Protein AF-A0A4P5PB83-F1 (afdb_monomer_lite)

Radius of gyration: 16.14 Å; chains: 1; bounding box: 40×28×46 Å

Structure (mmCIF, N/CA/C/O backbone):
data_AF-A0A4P5PB83-F1
#
_entry.id   AF-A0A4P5PB83-F1
#
loop_
_atom_site.group_PDB
_atom_site.id
_atom_site.type_symbol
_atom_site.label_atom_id
_atom_site.label_alt_id
_atom_site.label_comp_id
_atom_site.label_asym_id
_atom_site.label_entity_id
_atom_site.label_seq_id
_atom_site.pdbx_PDB_ins_code
_atom_site.Cartn_x
_atom_site.Cartn_y
_atom_site.Cartn_z
_atom_site.occupancy
_atom_site.B_iso_or_equiv
_atom_site.auth_seq_id
_atom_site.auth_comp_id
_atom_site.auth_asym_id
_atom_site.auth_atom_id
_atom_site.pdbx_PDB_model_num
ATOM 1 N N . MET A 1 1 ? 21.964 9.317 -1.445 1.00 45.53 1 MET A N 1
ATOM 2 C CA . MET A 1 1 ? 21.135 8.321 -2.153 1.00 45.53 1 MET A CA 1
ATOM 3 C C . MET A 1 1 ? 20.253 7.683 -1.096 1.00 45.53 1 MET A C 1
ATOM 5 O O . MET A 1 1 ? 20.803 7.219 -0.107 1.00 45.53 1 MET A O 1
ATOM 9 N N . ILE A 1 2 ? 18.929 7.789 -1.212 1.00 60.41 2 ILE A N 1
ATOM 10 C CA . ILE A 1 2 ? 18.002 7.139 -0.274 1.00 60.41 2 ILE A CA 1
ATOM 11 C C . ILE A 1 2 ? 17.935 5.663 -0.670 1.00 60.41 2 ILE A C 1
ATOM 13 O O . ILE A 1 2 ? 17.742 5.367 -1.846 1.00 60.41 2 ILE A O 1
ATOM 17 N N . ASN A 1 3 ? 18.137 4.756 0.282 1.00 84.69 3 ASN A N 1
ATOM 18 C CA . ASN A 1 3 ? 17.987 3.326 0.050 1.00 84.69 3 ASN A CA 1
ATOM 19 C C . ASN A 1 3 ? 16.515 2.951 0.255 1.00 84.69 3 ASN A C 1
ATOM 21 O O . ASN A 1 3 ? 16.020 3.022 1.378 1.00 84.69 3 ASN A O 1
ATOM 25 N N . LEU A 1 4 ? 15.819 2.575 -0.822 1.00 86.81 4 LEU A N 1
ATOM 26 C CA . LEU A 1 4 ? 14.401 2.213 -0.766 1.00 86.81 4 LEU A CA 1
ATOM 27 C C . LEU A 1 4 ? 14.145 1.095 0.252 1.00 86.81 4 LEU A C 1
ATOM 29 O O . LEU A 1 4 ? 13.200 1.201 1.022 1.00 86.81 4 LEU A O 1
ATOM 33 N N . ALA A 1 5 ? 15.009 0.077 0.317 1.00 87.50 5 ALA A N 1
ATOM 34 C CA . ALA A 1 5 ? 14.859 -1.018 1.272 1.00 87.50 5 ALA A CA 1
ATOM 35 C C . ALA A 1 5 ? 14.848 -0.513 2.725 1.00 87.50 5 ALA A C 1
ATOM 37 O O . ALA A 1 5 ? 13.960 -0.876 3.493 1.00 87.50 5 ALA A O 1
ATOM 38 N N . ASP A 1 6 ? 15.771 0.383 3.083 1.00 89.38 6 ASP A N 1
ATOM 39 C CA . ASP A 1 6 ? 15.835 0.951 4.434 1.00 89.38 6 ASP A CA 1
ATOM 40 C C . ASP A 1 6 ? 14.588 1.785 4.756 1.00 89.38 6 ASP A C 1
ATOM 42 O O . ASP A 1 6 ? 14.088 1.746 5.880 1.00 89.38 6 ASP A O 1
ATOM 46 N N . GLU A 1 7 ? 14.055 2.525 3.780 1.00 90.81 7 GLU A N 1
ATOM 47 C CA . GLU A 1 7 ? 12.822 3.296 3.966 1.00 90.81 7 GLU A CA 1
ATOM 48 C C . GLU A 1 7 ? 11.589 2.403 4.121 1.00 90.81 7 GLU A C 1
ATOM 50 O O . GLU A 1 7 ? 10.745 2.694 4.966 1.00 90.81 7 GLU A O 1
ATOM 55 N N . LEU A 1 8 ? 11.494 1.311 3.355 1.00 90.94 8 LEU A N 1
ATOM 56 C CA . LEU A 1 8 ? 10.405 0.340 3.483 1.00 90.94 8 LEU A CA 1
ATOM 57 C C . LEU A 1 8 ? 10.406 -0.302 4.869 1.00 90.94 8 LEU A C 1
ATOM 59 O O . LEU A 1 8 ? 9.368 -0.367 5.524 1.00 90.94 8 LEU A O 1
ATOM 63 N N . ILE A 1 9 ? 11.579 -0.721 5.347 1.00 89.06 9 ILE A N 1
ATOM 64 C CA . ILE A 1 9 ? 11.717 -1.300 6.684 1.00 89.06 9 ILE A CA 1
ATOM 65 C C . ILE A 1 9 ? 11.336 -0.278 7.758 1.00 89.06 9 ILE A C 1
ATOM 67 O O . ILE A 1 9 ? 10.566 -0.608 8.657 1.00 89.06 9 ILE A O 1
ATOM 71 N N . ARG A 1 10 ? 11.789 0.978 7.643 1.00 89.75 10 ARG A N 1
ATOM 72 C CA . ARG A 1 10 ? 11.392 2.052 8.571 1.00 89.75 10 ARG A CA 1
ATOM 73 C C . ARG A 1 10 ? 9.890 2.320 8.549 1.00 89.75 10 ARG A C 1
ATOM 75 O O . ARG A 1 10 ? 9.306 2.544 9.605 1.00 89.75 10 ARG A O 1
ATOM 82 N N . TRP A 1 11 ? 9.271 2.316 7.369 1.00 90.69 11 TRP A N 1
ATOM 83 C CA . TRP A 1 11 ? 7.831 2.509 7.231 1.00 90.69 11 TRP A CA 1
ATOM 84 C C . TRP A 1 11 ? 7.055 1.423 7.976 1.00 90.69 11 TRP A C 1
ATOM 86 O O . TRP A 1 11 ? 6.212 1.760 8.807 1.00 90.69 11 TRP A O 1
ATOM 96 N N . ILE A 1 12 ? 7.386 0.156 7.722 1.00 87.69 12 ILE A N 1
ATOM 97 C CA . ILE A 1 12 ? 6.692 -1.014 8.274 1.00 87.69 12 ILE A CA 1
ATOM 98 C C . ILE A 1 12 ? 6.912 -1.135 9.786 1.00 87.69 12 ILE A C 1
ATOM 100 O O . ILE A 1 12 ? 5.973 -1.372 10.539 1.00 87.69 12 ILE A O 1
ATOM 104 N N . GLN A 1 13 ? 8.146 -0.934 10.259 1.00 81.88 13 GLN A N 1
ATOM 105 C CA . GLN A 1 13 ? 8.469 -1.029 11.687 1.00 81.88 13 GLN A CA 1
ATOM 106 C C . GLN A 1 13 ? 7.746 0.026 12.524 1.00 81.88 13 GLN A C 1
ATOM 108 O O . GLN A 1 13 ? 7.506 -0.182 13.712 1.00 81.88 13 GLN A O 1
ATOM 113 N N . HIS A 1 14 ? 7.389 1.156 11.915 1.00 71.81 14 HIS A N 1
ATOM 114 C CA . HIS A 1 14 ? 6.749 2.243 12.628 1.00 71.81 14 HIS A CA 1
ATOM 115 C C . HIS A 1 14 ? 5.376 1.874 13.203 1.00 71.81 14 HIS A C 1
ATOM 117 O O . HIS A 1 14 ? 5.040 2.331 14.291 1.00 71.81 14 HIS A O 1
ATOM 123 N N . SER A 1 15 ? 4.617 1.008 12.528 1.00 60.22 15 SER A N 1
ATOM 124 C CA . SER A 1 15 ? 3.301 0.519 12.976 1.00 60.22 15 SER A CA 1
ATOM 125 C C . SER A 1 15 ? 3.339 -0.164 14.355 1.00 60.22 15 SER A C 1
ATOM 127 O O . SER A 1 15 ? 2.297 -0.470 14.925 1.00 60.22 15 SER A O 1
ATOM 129 N N . HIS A 1 16 ? 4.542 -0.413 14.886 1.00 60.59 16 HIS A N 1
ATOM 130 C CA . HIS A 1 16 ? 4.817 -1.159 16.109 1.00 60.59 16 HIS A CA 1
ATOM 131 C C . HIS A 1 16 ? 5.595 -0.357 17.162 1.00 60.59 16 HIS A C 1
ATOM 133 O O . HIS A 1 16 ? 5.998 -0.920 18.180 1.00 60.59 16 HIS A O 1
ATOM 139 N N . LEU A 1 17 ? 5.838 0.936 16.929 1.00 59.19 17 LEU A N 1
ATOM 140 C CA . LEU A 1 17 ? 6.449 1.825 17.914 1.00 59.19 17 LEU A CA 1
ATOM 141 C C . LEU A 1 17 ? 5.347 2.552 18.698 1.00 59.19 17 LEU A C 1
ATOM 143 O O . LEU A 1 17 ? 4.434 3.115 18.105 1.00 59.19 17 LEU A O 1
ATOM 147 N N . GLU A 1 18 ? 5.447 2.580 20.033 1.00 57.09 18 GLU A N 1
ATOM 148 C CA . GLU A 1 18 ? 4.488 3.297 20.901 1.00 57.09 18 GLU A CA 1
ATOM 149 C C . GLU A 1 18 ? 4.445 4.807 20.608 1.00 57.09 18 GLU A C 1
ATOM 151 O O . GLU A 1 18 ? 3.423 5.467 20.789 1.00 57.09 18 GLU A O 1
ATOM 156 N N . ALA A 1 19 ? 5.564 5.362 20.139 1.00 63.62 19 ALA A N 1
ATOM 157 C CA . ALA A 1 19 ? 5.632 6.723 19.640 1.00 63.62 19 ALA A CA 1
ATOM 158 C C . ALA A 1 19 ? 5.282 6.719 18.147 1.00 63.62 19 ALA A C 1
ATOM 160 O O . ALA A 1 19 ? 6.062 6.220 17.337 1.00 63.62 19 ALA A O 1
ATOM 161 N N . GLY A 1 20 ? 4.122 7.283 17.797 1.00 70.94 20 GLY A N 1
ATOM 162 C CA . GLY A 1 20 ? 3.717 7.530 16.410 1.00 70.94 20 GLY A CA 1
ATOM 163 C C . GLY A 1 20 ? 4.715 8.406 15.629 1.00 70.94 20 GLY A C 1
ATOM 164 O O . GLY A 1 20 ? 5.686 8.922 16.183 1.00 70.94 20 GLY A O 1
ATOM 165 N N . ARG A 1 21 ? 4.516 8.546 14.312 1.00 83.88 21 ARG A N 1
ATOM 166 C CA . ARG A 1 21 ? 5.480 9.199 13.406 1.00 83.88 21 ARG A CA 1
ATOM 167 C C . ARG A 1 21 ? 5.567 10.674 13.759 1.00 83.88 21 ARG A C 1
ATOM 169 O O . ARG A 1 21 ? 4.546 11.351 13.905 1.00 83.88 21 ARG A O 1
ATOM 176 N N . SER A 1 22 ? 6.786 11.194 13.823 1.00 86.69 22 SER A N 1
ATOM 177 C CA . SER A 1 22 ? 6.984 12.637 13.896 1.00 86.69 22 SER A CA 1
ATOM 178 C C . SER A 1 22 ? 6.457 13.321 12.620 1.00 86.69 22 SER A C 1
ATOM 180 O O . SER A 1 22 ? 6.439 12.707 11.548 1.00 86.69 22 SER A O 1
ATOM 182 N N . PRO A 1 23 ? 6.062 14.606 12.682 1.00 87.19 23 PRO A N 1
ATOM 183 C CA . PRO A 1 23 ? 5.638 15.355 11.495 1.00 87.19 23 PRO A CA 1
ATOM 184 C C . PRO A 1 23 ? 6.664 15.339 10.351 1.00 87.19 23 PRO A C 1
ATOM 186 O O . PRO A 1 23 ? 6.292 15.255 9.179 1.00 87.19 23 PRO A O 1
ATOM 189 N N . ASP A 1 24 ? 7.956 15.364 10.684 1.00 88.81 24 ASP A N 1
ATOM 190 C CA . ASP A 1 24 ? 9.039 15.304 9.700 1.00 88.81 24 ASP A CA 1
ATOM 191 C C . ASP A 1 24 ? 9.112 13.935 9.007 1.00 88.81 24 ASP A C 1
ATOM 193 O O . ASP A 1 24 ? 9.345 13.863 7.798 1.00 88.81 24 ASP A O 1
ATOM 197 N N . GLU A 1 25 ? 8.861 12.844 9.737 1.00 88.56 25 GLU A N 1
ATOM 198 C CA . GLU A 1 25 ? 8.776 11.499 9.159 1.00 88.56 25 GLU A CA 1
ATOM 199 C C . GLU A 1 25 ? 7.550 11.343 8.262 1.00 88.56 25 GLU A C 1
ATOM 201 O O . GLU A 1 25 ? 7.680 10.805 7.164 1.00 88.56 25 GLU A O 1
ATOM 206 N N . LEU A 1 26 ? 6.385 11.855 8.675 1.00 88.81 26 LEU A N 1
ATOM 207 C CA . LEU A 1 26 ? 5.179 11.847 7.837 1.00 88.81 26 LEU A CA 1
ATOM 208 C C . LEU A 1 26 ? 5.433 12.578 6.511 1.00 88.81 26 LEU A C 1
ATOM 210 O O . LEU A 1 26 ? 5.192 12.022 5.443 1.00 88.81 26 LEU A O 1
ATOM 214 N N . SER A 1 27 ? 6.015 13.781 6.569 1.00 90.06 27 SER A N 1
ATOM 215 C CA . SER A 1 27 ? 6.373 14.567 5.378 1.00 90.06 27 SER A CA 1
ATOM 216 C C . SER A 1 27 ? 7.384 13.847 4.479 1.00 90.06 27 SER A C 1
ATOM 218 O O . SER A 1 27 ? 7.295 13.895 3.249 1.00 90.06 27 SER A O 1
ATOM 220 N N . ARG A 1 28 ? 8.362 13.161 5.080 1.00 91.31 28 ARG A N 1
ATOM 221 C CA . ARG A 1 28 ? 9.349 12.358 4.351 1.00 91.31 28 ARG A CA 1
ATOM 222 C C . ARG A 1 28 ? 8.697 11.177 3.636 1.00 91.31 28 ARG A C 1
ATOM 224 O O . ARG A 1 28 ? 9.002 10.957 2.465 1.00 91.31 28 ARG A O 1
ATOM 231 N N . PHE A 1 29 ? 7.819 10.442 4.311 1.00 93.00 29 PHE A N 1
ATOM 232 C CA . PHE A 1 29 ? 7.135 9.299 3.717 1.00 93.00 29 PHE A CA 1
ATOM 233 C C . PHE A 1 29 ? 6.147 9.723 2.633 1.00 93.00 29 PHE A C 1
ATOM 235 O O . PHE A 1 29 ? 6.164 9.136 1.558 1.00 93.00 29 PHE A O 1
ATOM 242 N N . ASP A 1 30 ? 5.382 10.798 2.835 1.00 92.62 30 ASP A N 1
ATOM 243 C CA . ASP A 1 30 ? 4.507 11.340 1.788 1.00 92.62 30 ASP A CA 1
ATOM 244 C C . ASP A 1 30 ? 5.294 11.656 0.503 1.00 92.62 30 ASP A C 1
ATOM 246 O O . ASP A 1 30 ? 4.862 11.315 -0.599 1.00 92.62 30 ASP A O 1
ATOM 250 N N . LYS A 1 31 ? 6.496 12.236 0.630 1.00 93.75 31 LYS A N 1
ATOM 251 C CA . LYS A 1 31 ? 7.394 12.468 -0.516 1.00 93.75 31 LYS A CA 1
ATOM 252 C C . LYS A 1 31 ? 7.910 11.170 -1.133 1.00 93.75 31 LYS A C 1
ATOM 254 O O . LYS A 1 31 ? 7.991 11.085 -2.355 1.00 93.75 31 LYS A O 1
ATOM 259 N N . LEU A 1 32 ? 8.278 10.179 -0.319 1.00 95.00 32 LEU A N 1
ATOM 260 C CA . LEU A 1 32 ? 8.731 8.872 -0.804 1.00 95.00 32 LEU A CA 1
ATOM 261 C C . LEU A 1 32 ? 7.655 8.205 -1.669 1.00 95.00 32 LEU A C 1
ATOM 263 O O . LEU A 1 32 ? 7.942 7.810 -2.798 1.00 95.00 32 LEU A O 1
ATOM 267 N N . TRP A 1 33 ? 6.424 8.120 -1.163 1.00 96.00 33 TRP A N 1
ATOM 268 C CA . TRP A 1 33 ? 5.315 7.459 -1.851 1.00 96.00 33 TRP A CA 1
ATOM 269 C C . TRP A 1 33 ? 4.882 8.206 -3.105 1.00 96.00 33 TRP A C 1
ATOM 271 O O . TRP A 1 33 ? 4.654 7.583 -4.146 1.00 96.00 33 TRP A O 1
ATOM 281 N N . LEU A 1 34 ? 4.858 9.539 -3.047 1.00 95.44 34 LEU A N 1
ATOM 282 C CA . LEU A 1 34 ? 4.605 10.364 -4.222 1.00 95.44 34 LEU A CA 1
ATOM 283 C C . LEU A 1 34 ? 5.661 10.132 -5.312 1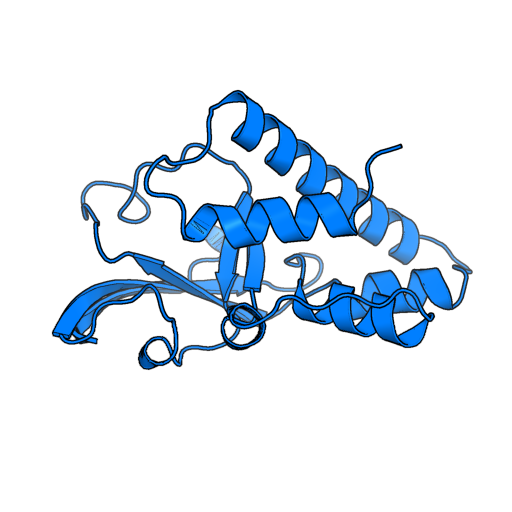.00 95.44 34 LEU A C 1
ATOM 285 O O . LEU A 1 34 ? 5.303 9.929 -6.470 1.00 95.44 34 LEU A O 1
ATOM 289 N N . ASN A 1 35 ? 6.946 10.115 -4.949 1.00 95.88 35 ASN A N 1
ATOM 290 C CA . ASN A 1 35 ? 8.031 9.893 -5.905 1.00 95.88 35 ASN A CA 1
ATOM 291 C C . ASN A 1 35 ? 7.975 8.486 -6.518 1.00 95.88 35 ASN A C 1
ATOM 293 O O . ASN A 1 35 ? 8.150 8.350 -7.724 1.00 95.88 35 ASN A O 1
ATOM 297 N N . LEU A 1 36 ? 7.693 7.449 -5.720 1.00 96.69 36 LEU A N 1
ATOM 298 C CA . LEU A 1 36 ? 7.520 6.080 -6.225 1.00 96.69 36 LEU A CA 1
ATOM 299 C C . LEU A 1 36 ? 6.345 5.981 -7.201 1.00 96.69 36 LEU A C 1
ATOM 301 O O . LEU A 1 36 ? 6.474 5.379 -8.263 1.00 96.69 36 LEU A O 1
ATOM 305 N N . THR A 1 37 ? 5.223 6.624 -6.876 1.00 96.81 37 THR A N 1
ATOM 306 C CA . THR A 1 37 ? 4.046 6.680 -7.754 1.00 96.81 37 THR A CA 1
ATOM 307 C C . THR A 1 37 ? 4.381 7.360 -9.085 1.00 96.81 37 THR A C 1
ATOM 309 O O . THR A 1 37 ? 4.017 6.864 -10.150 1.00 96.81 37 THR A O 1
ATOM 312 N N . GLN A 1 38 ? 5.102 8.483 -9.046 1.00 96.94 38 GLN A N 1
ATOM 313 C CA . GLN A 1 38 ? 5.542 9.193 -10.250 1.00 96.94 38 GLN A CA 1
ATOM 314 C C . GLN A 1 38 ? 6.526 8.369 -11.084 1.00 96.94 38 GLN A C 1
ATOM 316 O O . GLN A 1 38 ? 6.424 8.364 -12.308 1.00 96.94 38 GLN A O 1
ATOM 321 N N . GLU A 1 39 ? 7.444 7.654 -10.437 1.00 97.31 39 GLU A N 1
ATOM 322 C CA . GLU A 1 39 ? 8.425 6.809 -11.113 1.00 97.31 39 GLU A CA 1
ATOM 323 C C . GLU A 1 39 ? 7.767 5.617 -11.814 1.00 97.31 39 GLU A C 1
ATOM 325 O O . GLU A 1 39 ? 8.072 5.340 -12.970 1.00 97.31 39 GLU A O 1
ATOM 330 N N . ILE A 1 40 ? 6.795 4.966 -11.170 1.00 97.69 40 ILE A N 1
ATOM 331 C CA . ILE A 1 40 ? 5.995 3.908 -11.800 1.00 97.69 40 ILE A CA 1
ATOM 332 C C . ILE A 1 40 ? 5.280 4.455 -13.043 1.00 97.69 40 ILE A C 1
ATOM 334 O O . ILE A 1 40 ? 5.427 3.893 -14.126 1.00 97.69 40 ILE A O 1
ATOM 338 N N . ARG A 1 41 ? 4.601 5.606 -12.936 1.00 97.69 41 ARG A N 1
ATOM 339 C CA . ARG A 1 41 ? 3.930 6.250 -14.083 1.00 97.69 41 ARG A CA 1
ATOM 340 C C . ARG A 1 41 ? 4.915 6.637 -15.199 1.00 97.69 41 ARG A C 1
ATOM 342 O O . ARG A 1 41 ? 4.587 6.554 -16.385 1.00 97.69 41 ARG A O 1
ATOM 349 N N . ARG A 1 42 ? 6.139 7.050 -14.849 1.00 97.88 42 ARG A N 1
ATOM 350 C CA . ARG A 1 42 ? 7.221 7.314 -15.814 1.00 97.88 42 ARG A CA 1
ATOM 351 C C . ARG A 1 42 ? 7.619 6.038 -16.559 1.00 97.88 42 ARG A C 1
ATOM 353 O O . ARG A 1 42 ? 7.799 6.086 -17.771 1.00 97.88 42 ARG A O 1
ATOM 360 N N . ILE A 1 43 ? 7.748 4.914 -15.85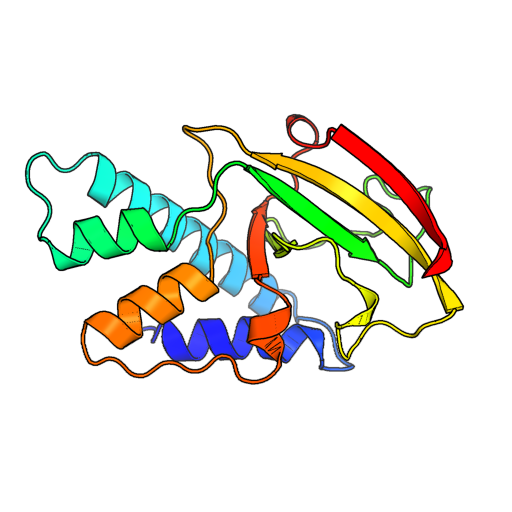7 1.00 97.62 43 ILE A N 1
ATOM 361 C CA . ILE A 1 43 ? 8.080 3.617 -16.462 1.00 97.62 43 ILE A CA 1
ATOM 362 C C . ILE A 1 43 ? 6.952 3.156 -17.391 1.00 97.62 43 ILE A C 1
ATOM 364 O O . ILE A 1 43 ? 7.227 2.765 -18.520 1.00 97.62 43 ILE A O 1
ATOM 368 N N . GLU A 1 44 ? 5.693 3.254 -16.960 1.00 95.81 44 GLU A N 1
ATOM 369 C CA . GLU A 1 44 ? 4.526 2.856 -17.763 1.00 95.81 44 GLU A CA 1
ATOM 370 C C . GLU A 1 44 ? 4.347 3.682 -19.041 1.00 95.81 44 GLU A C 1
ATOM 372 O O . GLU A 1 44 ? 3.814 3.190 -20.032 1.00 95.81 44 GLU A O 1
ATOM 377 N N . SER A 1 45 ? 4.786 4.942 -19.025 1.00 95.88 45 SER A N 1
ATOM 378 C CA . SER A 1 45 ? 4.761 5.820 -20.201 1.00 95.88 45 SER A CA 1
ATOM 379 C C . SER A 1 45 ? 5.998 5.688 -21.094 1.00 95.88 45 SER A C 1
ATOM 381 O O . SER A 1 45 ? 6.048 6.302 -22.162 1.00 95.88 45 SER A O 1
ATOM 383 N N . CYS A 1 46 ? 6.993 4.894 -20.692 1.00 96.00 46 CYS A N 1
ATOM 384 C CA . CYS A 1 46 ? 8.149 4.589 -21.521 1.00 96.00 46 CYS A CA 1
ATOM 385 C C . CYS A 1 46 ? 7.748 3.601 -22.627 1.00 96.00 46 CYS A C 1
ATOM 387 O O . CYS A 1 46 ? 7.133 2.575 -22.357 1.00 96.00 46 CYS A O 1
ATOM 389 N N . GLU 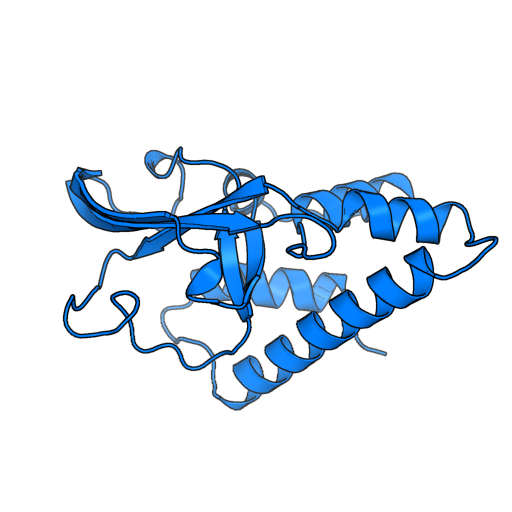A 1 47 ? 8.120 3.882 -23.877 1.00 95.06 47 GLU A N 1
ATOM 390 C CA . GLU A 1 47 ? 7.822 2.994 -25.014 1.00 95.06 47 GLU A CA 1
ATOM 391 C C . GLU A 1 47 ? 8.586 1.661 -24.928 1.00 95.06 47 GLU A C 1
ATOM 393 O O . GLU A 1 47 ? 8.083 0.617 -25.339 1.00 95.06 47 GLU A O 1
ATOM 398 N N . ALA A 1 48 ? 9.801 1.696 -24.374 1.00 94.81 48 ALA A N 1
ATOM 399 C CA . ALA A 1 48 ? 10.687 0.544 -24.243 1.00 94.81 48 ALA A CA 1
ATOM 400 C C . ALA A 1 48 ? 11.450 0.591 -22.902 1.00 94.81 48 ALA A C 1
ATOM 402 O O . ALA A 1 48 ? 12.658 0.846 -22.894 1.00 94.81 48 ALA A O 1
ATOM 403 N N . PRO A 1 49 ? 10.763 0.406 -21.757 1.00 95.38 49 PRO A N 1
ATOM 404 C CA . PRO A 1 49 ? 11.420 0.318 -20.457 1.00 95.38 49 PRO A CA 1
ATOM 405 C C . PRO A 1 49 ? 12.332 -0.909 -20.408 1.00 95.38 49 PRO A C 1
ATOM 407 O O . PRO A 1 49 ? 12.082 -1.912 -21.080 1.00 95.38 49 PRO A O 1
ATOM 410 N N . MET A 1 50 ? 13.384 -0.854 -19.591 1.00 96.56 50 MET A N 1
ATOM 411 C CA . MET A 1 50 ? 14.191 -2.049 -19.343 1.00 96.56 50 MET A CA 1
ATOM 412 C C . MET A 1 50 ? 13.342 -3.112 -18.631 1.00 96.56 50 MET A C 1
ATOM 414 O O . MET A 1 50 ? 12.487 -2.769 -17.815 1.00 96.56 50 MET A O 1
ATOM 418 N N . ASP A 1 51 ? 13.608 -4.401 -18.871 1.00 96.12 51 ASP A N 1
ATOM 419 C CA . ASP A 1 51 ? 12.831 -5.502 -18.272 1.00 96.12 51 ASP A CA 1
ATOM 420 C C . ASP A 1 51 ? 12.704 -5.376 -16.745 1.00 96.12 51 ASP A C 1
ATOM 422 O O . ASP A 1 51 ? 11.634 -5.604 -16.184 1.00 96.12 51 ASP A O 1
ATOM 426 N N . TYR A 1 52 ? 13.784 -4.961 -16.070 1.00 95.88 52 TYR A N 1
ATOM 427 C CA . TYR A 1 52 ? 13.774 -4.761 -14.621 1.00 95.88 52 TYR A CA 1
ATOM 428 C C . TYR A 1 52 ? 12.831 -3.629 -14.185 1.00 95.88 52 TYR A C 1
ATOM 430 O O . TYR A 1 52 ? 12.207 -3.742 -13.131 1.00 95.88 52 TYR A O 1
ATOM 438 N N . GLU A 1 53 ? 12.728 -2.549 -14.967 1.00 96.88 53 GLU A N 1
ATOM 439 C CA . GLU A 1 53 ? 11.837 -1.418 -14.693 1.00 96.88 53 GLU A CA 1
ATOM 440 C C . GLU A 1 53 ? 10.388 -1.832 -14.940 1.00 96.88 53 GLU A C 1
ATOM 442 O O . GLU A 1 53 ? 9.523 -1.587 -14.102 1.00 96.88 53 GLU A O 1
ATOM 447 N N . ALA A 1 54 ? 10.126 -2.511 -16.061 1.00 97.25 54 ALA A N 1
ATOM 448 C CA . ALA A 1 54 ? 8.799 -3.006 -16.405 1.00 97.25 54 ALA A CA 1
ATOM 449 C C . ALA A 1 54 ? 8.264 -3.971 -15.335 1.00 97.25 54 ALA A C 1
ATOM 451 O O . ALA A 1 54 ? 7.112 -3.862 -14.909 1.00 97.25 54 ALA A O 1
ATOM 452 N N . ASP A 1 55 ? 9.108 -4.886 -14.850 1.00 97.75 55 ASP A N 1
ATOM 453 C CA . ASP A 1 55 ? 8.739 -5.771 -13.752 1.00 97.75 55 ASP A CA 1
ATOM 454 C C . ASP A 1 55 ? 8.556 -5.025 -12.432 1.00 97.75 55 ASP A C 1
ATOM 456 O O . ASP A 1 55 ? 7.624 -5.356 -11.701 1.00 97.75 55 ASP A O 1
ATOM 460 N N . PHE A 1 56 ? 9.380 -4.013 -12.138 1.00 97.56 56 PHE A N 1
ATOM 461 C CA . PHE A 1 56 ? 9.180 -3.168 -10.960 1.00 97.56 56 PHE A CA 1
ATOM 462 C C . PHE A 1 56 ? 7.802 -2.513 -10.997 1.0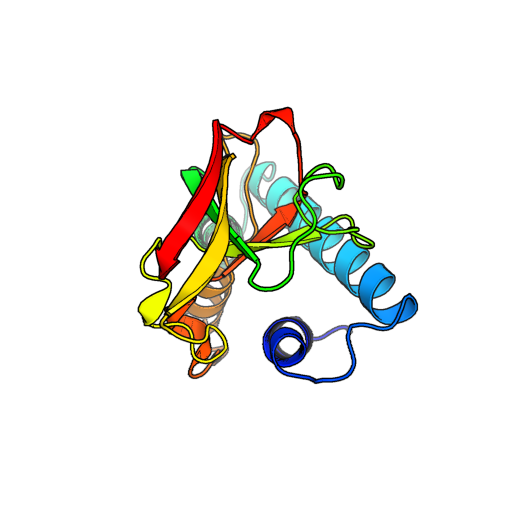0 97.56 56 PHE A C 1
ATOM 464 O O . PHE A 1 56 ? 7.015 -2.705 -10.074 1.00 97.56 56 PHE A O 1
ATOM 471 N N . ALA A 1 57 ? 7.480 -1.801 -12.080 1.00 97.31 57 ALA A N 1
ATOM 472 C CA . ALA A 1 57 ? 6.200 -1.121 -12.228 1.00 97.31 57 ALA A CA 1
ATOM 473 C C . ALA A 1 57 ? 5.030 -2.105 -12.137 1.00 97.31 57 ALA A C 1
ATOM 475 O O . ALA A 1 57 ? 4.059 -1.839 -11.439 1.00 97.31 57 ALA A O 1
ATOM 476 N N . ARG A 1 58 ? 5.122 -3.273 -12.779 1.00 97.38 58 ARG A N 1
ATOM 477 C CA . ARG A 1 58 ? 4.056 -4.280 -12.735 1.00 97.38 58 ARG A CA 1
ATOM 478 C C . ARG A 1 58 ? 3.868 -4.889 -11.345 1.00 97.38 58 ARG A C 1
ATOM 480 O O . ARG A 1 58 ? 2.737 -5.154 -10.955 1.00 97.38 58 ARG A O 1
ATOM 487 N N . MET A 1 59 ? 4.954 -5.188 -10.632 1.00 97.75 59 MET A N 1
ATOM 488 C CA . MET A 1 59 ? 4.883 -5.851 -9.327 1.00 97.75 59 MET A CA 1
ATOM 489 C C . MET A 1 59 ? 4.555 -4.871 -8.200 1.00 97.75 59 MET A C 1
ATOM 491 O O . MET A 1 59 ? 3.817 -5.234 -7.297 1.00 97.75 59 MET A O 1
ATOM 495 N N . ALA A 1 60 ? 5.072 -3.643 -8.245 1.00 97.69 60 ALA A N 1
ATOM 496 C CA . ALA A 1 60 ? 4.886 -2.640 -7.197 1.00 97.69 60 ALA A CA 1
ATOM 497 C C . ALA A 1 60 ? 3.485 -2.009 -7.181 1.00 97.69 60 ALA A C 1
ATOM 499 O O . ALA A 1 60 ? 3.189 -1.229 -6.280 1.00 97.69 60 ALA A O 1
ATOM 500 N N . GLN A 1 61 ? 2.633 -2.312 -8.159 1.00 97.88 61 GLN A N 1
ATOM 501 C CA . GLN A 1 61 ? 1.286 -1.766 -8.258 1.00 97.88 61 GLN A CA 1
ATOM 502 C C . GLN A 1 61 ? 0.231 -2.742 -7.750 1.00 97.88 61 GLN A C 1
ATOM 504 O O . GLN A 1 61 ? 0.223 -3.922 -8.098 1.00 97.88 61 GLN A O 1
ATOM 509 N N . HIS A 1 62 ? -0.738 -2.207 -7.014 1.00 97.81 62 HIS A N 1
ATOM 510 C CA . HIS A 1 62 ? -1.975 -2.903 -6.688 1.00 97.81 62 HIS A CA 1
ATOM 511 C C . HIS A 1 62 ? -3.190 -2.062 -7.071 1.00 97.81 62 HIS A C 1
ATOM 513 O O . HIS A 1 62 ? -3.409 -0.978 -6.529 1.00 97.81 62 HIS A O 1
ATOM 519 N N . SER A 1 63 ? -4.031 -2.615 -7.941 1.00 96.00 63 SER A N 1
ATOM 520 C CA . SER A 1 63 ? -5.408 -2.167 -8.150 1.00 96.00 63 SER A CA 1
ATOM 521 C C . SER A 1 63 ? -6.342 -3.291 -7.711 1.00 96.00 63 SER A C 1
ATOM 523 O O . SER A 1 63 ? -6.117 -4.468 -7.994 1.00 96.00 63 SER A O 1
ATOM 525 N N . GLY A 1 64 ? -7.406 -2.939 -7.006 1.00 96.75 64 GLY A N 1
ATOM 526 C CA . GLY A 1 64 ? -8.364 -3.885 -6.466 1.00 96.75 64 GLY A CA 1
ATOM 527 C C . GLY A 1 64 ? -8.833 -3.481 -5.081 1.00 96.75 64 GLY A C 1
ATOM 528 O O . GLY A 1 64 ? -8.745 -2.327 -4.669 1.00 96.75 64 GLY A O 1
ATOM 529 N N . THR A 1 65 ? -9.366 -4.455 -4.353 1.00 97.31 65 THR A N 1
ATOM 530 C CA . THR A 1 65 ? -9.902 -4.203 -3.013 1.00 97.31 65 THR A CA 1
ATOM 531 C C . THR A 1 65 ? -8.769 -3.961 -2.020 1.00 97.31 65 THR A C 1
ATOM 533 O O . THR A 1 65 ? -7.769 -4.681 -2.034 1.00 97.31 65 THR A O 1
ATOM 536 N N . LEU A 1 66 ? -8.963 -2.970 -1.156 1.00 97.19 66 LEU A N 1
ATOM 537 C CA . LEU A 1 66 ? -8.098 -2.630 -0.035 1.00 97.19 66 LEU A CA 1
ATOM 538 C C . LEU A 1 66 ? -8.917 -2.570 1.249 1.00 97.19 66 LEU A C 1
ATOM 540 O O . LEU A 1 66 ? -10.102 -2.227 1.232 1.00 97.19 66 LEU A O 1
ATOM 544 N N . TYR A 1 67 ? -8.269 -2.881 2.365 1.00 95.56 67 TYR A N 1
ATOM 545 C CA . TYR A 1 67 ? -8.864 -2.769 3.687 1.00 95.56 67 TYR A CA 1
ATOM 546 C C . TYR A 1 67 ? -7.955 -1.998 4.639 1.00 95.56 67 TYR A C 1
ATOM 548 O O . TYR A 1 67 ? -6.734 -2.120 4.572 1.00 95.56 67 TYR A O 1
ATOM 556 N N . ARG A 1 68 ? -8.554 -1.229 5.541 1.00 92.44 68 ARG A N 1
ATOM 557 C CA . ARG A 1 68 ? -7.880 -0.536 6.640 1.00 92.44 68 ARG A CA 1
ATOM 558 C C . ARG A 1 68 ? -8.677 -0.776 7.914 1.00 92.44 68 ARG A C 1
ATOM 560 O O . ARG A 1 68 ? -9.903 -0.858 7.866 1.00 92.44 68 ARG A O 1
ATOM 567 N N . VAL A 1 69 ? -7.980 -0.958 9.027 1.00 90.25 69 VAL A N 1
ATOM 568 C CA . VAL A 1 69 ? -8.584 -1.355 10.300 1.00 90.25 69 VAL A CA 1
ATOM 569 C C . VAL A 1 69 ? -8.020 -0.515 11.439 1.00 90.25 69 VAL A C 1
ATOM 571 O O . VAL A 1 69 ? -6.809 -0.324 11.517 1.00 90.25 69 VAL A O 1
ATOM 574 N N . HIS A 1 70 ? -8.900 -0.013 12.305 1.00 88.62 70 HIS A N 1
ATOM 575 C CA . HIS A 1 70 ? -8.547 0.812 13.462 1.00 88.62 70 HIS A CA 1
ATOM 576 C C . HIS A 1 70 ? -9.152 0.227 14.739 1.00 88.62 70 HIS A C 1
ATOM 578 O O . HIS A 1 70 ? -10.356 -0.025 14.777 1.00 88.62 70 HIS A O 1
ATOM 584 N N . GLN A 1 71 ? -8.333 0.025 15.777 1.00 86.12 71 GLN A N 1
ATOM 585 C CA . GLN A 1 71 ? -8.812 -0.396 17.105 1.00 86.12 71 GLN A CA 1
ATOM 586 C C . GLN A 1 71 ? -9.265 0.792 17.952 1.00 86.12 71 GLN A C 1
ATOM 588 O O . GLN A 1 71 ? -10.292 0.713 18.617 1.00 86.12 71 GLN A O 1
ATOM 593 N N . ASP A 1 72 ? -8.539 1.905 17.863 1.00 84.56 72 ASP A N 1
ATOM 594 C CA . ASP A 1 72 ? -8.896 3.163 18.506 1.00 84.56 72 ASP A CA 1
ATOM 595 C C . ASP A 1 72 ? -9.472 4.098 17.446 1.00 84.56 72 ASP A C 1
ATOM 597 O O . ASP A 1 72 ? -8.740 4.619 16.601 1.00 84.56 72 ASP A O 1
ATOM 601 N N . PHE A 1 73 ? -10.796 4.260 17.450 1.00 89.25 73 PHE A N 1
ATOM 602 C CA . PHE A 1 73 ? -11.495 5.095 16.480 1.00 89.25 73 PHE A CA 1
ATOM 603 C C . PHE A 1 73 ? -12.582 5.966 17.120 1.00 89.25 73 PHE A C 1
ATOM 605 O O . PHE A 1 73 ? -13.240 5.572 18.081 1.00 89.25 73 PHE A O 1
ATOM 612 N N . ASP A 1 74 ? -12.802 7.139 16.533 1.00 88.44 74 ASP A N 1
ATOM 613 C CA . ASP A 1 74 ? -13.913 8.046 16.795 1.00 88.44 74 ASP A CA 1
ATOM 614 C C . ASP A 1 74 ? -14.746 8.206 15.519 1.00 88.44 74 ASP A C 1
ATOM 616 O O . ASP A 1 74 ? -14.276 8.720 14.507 1.00 88.44 74 ASP A O 1
ATOM 620 N N . LEU A 1 75 ? -16.011 7.785 15.570 1.00 83.69 75 LEU A N 1
ATOM 621 C CA . LEU A 1 75 ? -16.941 7.874 14.439 1.00 83.69 75 LEU A CA 1
ATOM 622 C C . LEU A 1 75 ? -17.274 9.316 14.023 1.00 83.69 75 LEU A C 1
ATOM 624 O O . LEU A 1 75 ? -17.903 9.507 12.983 1.00 83.69 75 LEU A O 1
ATOM 628 N N . GLN A 1 76 ? -16.896 10.321 14.817 1.00 86.38 76 GLN A N 1
ATOM 629 C CA . GLN A 1 76 ? -17.000 11.726 14.423 1.00 86.38 76 GLN A CA 1
ATOM 630 C C . GLN A 1 76 ? -15.909 12.138 13.426 1.00 86.38 76 GLN A C 1
ATOM 632 O O . GLN A 1 76 ? -16.098 13.110 12.693 1.00 86.38 76 GLN A O 1
ATOM 637 N N . GLU A 1 77 ? -14.797 11.402 13.360 1.00 85.81 77 GLU A N 1
ATOM 638 C CA . GLU A 1 77 ? -13.728 11.643 12.393 1.00 85.81 77 GLU A CA 1
ATOM 639 C C . GLU A 1 77 ? -14.056 10.971 11.045 1.00 85.81 77 GLU A C 1
ATOM 641 O O . GLU A 1 77 ? -14.564 9.844 11.029 1.00 85.81 77 GLU A O 1
ATOM 646 N N . PRO A 1 78 ? -13.729 11.590 9.889 1.00 75.81 78 PRO A N 1
ATOM 647 C CA . PRO A 1 78 ? -14.157 11.108 8.568 1.00 75.81 78 PRO A CA 1
ATOM 648 C C . PRO A 1 78 ? -13.732 9.675 8.204 1.00 75.81 78 PRO A C 1
ATOM 650 O O . PRO A 1 78 ? -14.302 9.077 7.293 1.00 75.81 78 PRO A O 1
ATOM 653 N N . PHE A 1 79 ? -12.756 9.119 8.924 1.00 79.44 79 PHE A N 1
ATOM 654 C CA . PHE A 1 79 ? -12.246 7.758 8.755 1.00 79.44 79 PHE A CA 1
ATOM 655 C C . PHE A 1 79 ? -12.008 7.055 10.094 1.00 79.44 79 PHE A C 1
ATOM 657 O O . PHE A 1 79 ? -11.149 6.186 10.207 1.00 79.44 79 PHE A O 1
ATOM 664 N N . GLY A 1 80 ? -12.722 7.467 11.142 1.00 80.75 80 GLY A N 1
ATOM 665 C CA . GLY A 1 80 ? -12.498 6.951 12.488 1.00 80.75 80 GLY A CA 1
ATOM 666 C C . GLY A 1 80 ? -11.258 7.498 13.180 1.00 80.75 80 GLY A C 1
ATOM 667 O O . GLY A 1 80 ? -11.110 7.314 14.376 1.00 80.75 80 GLY A O 1
ATOM 668 N N . VAL A 1 81 ? -10.350 8.157 12.467 1.00 80.62 81 VAL A N 1
ATOM 669 C CA . VAL A 1 81 ? -9.122 8.703 13.040 1.00 80.62 81 VAL A CA 1
ATOM 670 C C . VAL A 1 81 ? -8.772 10.032 12.392 1.00 80.62 81 VAL A C 1
ATOM 672 O O . VAL A 1 81 ? -9.097 10.293 11.230 1.00 80.62 81 VAL A O 1
ATOM 675 N N . ARG A 1 82 ? -8.063 10.870 13.149 1.00 79.69 82 ARG A N 1
ATOM 676 C CA . ARG A 1 82 ? -7.485 12.105 12.632 1.00 79.69 82 ARG A CA 1
ATOM 677 C C . ARG A 1 82 ? -6.209 11.787 11.861 1.00 79.69 82 ARG A C 1
ATOM 679 O O . ARG A 1 82 ? -5.144 11.622 12.452 1.00 79.69 82 ARG A O 1
ATOM 686 N N . GLU A 1 83 ? -6.317 11.726 10.543 1.00 72.94 83 GLU A N 1
ATOM 687 C CA . GLU A 1 83 ? -5.164 11.475 9.682 1.00 72.94 83 GLU A CA 1
ATOM 688 C C . GLU A 1 83 ? -4.300 12.727 9.514 1.00 72.94 83 GLU A C 1
ATOM 690 O O . GLU A 1 83 ? -4.790 13.845 9.338 1.00 72.94 83 GLU A O 1
ATOM 695 N N . THR A 1 84 ? -2.988 12.525 9.571 1.00 74.69 84 THR A N 1
ATOM 696 C CA . THR A 1 84 ? -1.975 13.585 9.460 1.00 74.69 84 THR A CA 1
ATOM 697 C C . THR A 1 84 ? -1.030 13.392 8.274 1.00 74.69 84 THR A C 1
ATOM 699 O O . THR A 1 84 ? -0.253 14.299 7.978 1.00 74.69 84 THR A O 1
ATOM 702 N N . ALA A 1 85 ? -1.111 12.251 7.580 1.00 78.50 85 ALA A N 1
ATOM 703 C CA . ALA A 1 85 ? -0.381 11.960 6.347 1.00 78.50 85 ALA A CA 1
ATOM 704 C C . ALA A 1 85 ? -1.328 11.807 5.156 1.00 78.50 85 ALA A C 1
ATOM 706 O O . ALA A 1 85 ? -2.485 11.413 5.304 1.00 78.50 85 ALA A O 1
ATOM 707 N N . SER A 1 86 ? -0.802 12.096 3.967 1.00 85.81 86 SER A N 1
ATOM 708 C CA . SER A 1 86 ? -1.532 11.946 2.708 1.00 85.81 86 SER A CA 1
ATOM 709 C C . SER A 1 86 ? -1.602 10.481 2.285 1.00 85.81 86 SER A C 1
ATOM 711 O O . SER A 1 86 ? -2.628 10.042 1.769 1.00 85.81 86 SER A O 1
ATOM 713 N N . TYR A 1 87 ? -0.522 9.726 2.509 1.00 91.75 87 TYR A N 1
ATOM 714 C CA . TYR A 1 87 ? -0.430 8.295 2.231 1.00 91.75 87 TYR A CA 1
ATOM 715 C C . TYR A 1 87 ? -0.549 7.477 3.510 1.00 91.75 87 TYR A C 1
ATOM 717 O O . TYR A 1 87 ? 0.105 7.762 4.515 1.00 91.75 87 TYR A O 1
ATOM 725 N N . VAL A 1 88 ? -1.350 6.414 3.453 1.00 91.25 88 VAL A N 1
ATOM 726 C CA . VAL A 1 88 ? -1.627 5.571 4.614 1.00 91.25 88 VAL A CA 1
ATOM 727 C C . VAL A 1 88 ? -1.522 4.084 4.274 1.00 91.25 88 VAL A C 1
ATOM 729 O O . VAL A 1 88 ? -1.563 3.686 3.109 1.00 91.25 88 VAL A O 1
ATOM 732 N N . SER A 1 89 ? -1.361 3.259 5.308 1.00 92.19 89 SER A N 1
ATOM 733 C CA . SER A 1 89 ? -1.276 1.801 5.194 1.00 92.19 89 SER A CA 1
ATOM 734 C C . SER A 1 89 ? -2.643 1.153 4.961 1.00 92.19 89 SER A C 1
ATOM 736 O O . SER A 1 89 ? -3.607 1.395 5.690 1.00 92.19 89 SER A O 1
ATOM 738 N N . TRP A 1 90 ? -2.708 0.269 3.981 1.00 94.75 90 TRP A N 1
ATOM 739 C CA . TRP A 1 90 ? -3.831 -0.617 3.699 1.00 94.75 90 TRP A CA 1
ATOM 740 C C . TRP A 1 90 ? -3.335 -2.058 3.635 1.00 94.75 90 TRP A C 1
ATOM 742 O O . TRP A 1 90 ? -2.141 -2.315 3.547 1.00 94.75 90 TRP A O 1
ATOM 752 N N . THR A 1 91 ? -4.255 -3.013 3.608 1.00 95.38 91 THR A N 1
ATOM 753 C CA . THR A 1 91 ? -3.959 -4.421 3.339 1.00 95.38 91 THR A CA 1
ATOM 754 C C . THR A 1 91 ? -4.797 -4.952 2.183 1.00 95.38 91 THR A C 1
ATOM 756 O O . THR A 1 91 ? -5.958 -4.572 2.003 1.00 95.38 91 THR A O 1
ATOM 759 N N . LYS A 1 92 ? -4.229 -5.894 1.424 1.00 95.00 92 LYS A N 1
ATOM 760 C CA . LYS A 1 92 ? -4.956 -6.690 0.421 1.00 95.00 92 LYS A CA 1
ATOM 761 C C . LYS A 1 92 ? -5.825 -7.786 1.040 1.00 95.00 92 LYS A C 1
ATOM 763 O O . LYS A 1 92 ? -6.705 -8.317 0.360 1.00 95.00 92 LYS A O 1
ATOM 768 N N . GLN A 1 93 ? -5.584 -8.167 2.299 1.00 91.62 93 GLN A N 1
ATOM 769 C CA . GLN A 1 93 ? -6.181 -9.364 2.888 1.00 91.62 93 GLN A CA 1
ATOM 770 C C . GLN A 1 93 ? -7.066 -9.072 4.116 1.00 91.62 93 GLN A C 1
ATOM 772 O O . GLN A 1 93 ? -6.611 -8.464 5.078 1.00 91.62 93 GLN A O 1
ATOM 777 N N . PRO A 1 94 ? -8.319 -9.567 4.157 1.00 87.62 94 PRO A N 1
ATOM 778 C CA . PRO A 1 94 ? -9.243 -9.277 5.255 1.00 87.62 94 PRO A CA 1
ATOM 779 C C . PRO A 1 94 ? -9.063 -10.201 6.478 1.00 87.62 94 PRO A C 1
ATOM 781 O O . PRO A 1 94 ? -9.970 -10.327 7.298 1.00 87.62 94 PRO A O 1
ATOM 784 N N . ARG A 1 95 ? -7.935 -10.923 6.606 1.00 87.12 95 ARG A N 1
ATOM 785 C CA . ARG A 1 95 ? -7.695 -11.871 7.719 1.00 87.12 95 ARG A CA 1
ATOM 786 C C . ARG A 1 95 ? -6.959 -11.189 8.873 1.00 87.12 95 ARG A C 1
ATOM 788 O O . ARG A 1 95 ? -5.851 -11.581 9.236 1.00 87.12 95 ARG A O 1
ATOM 795 N N . PHE A 1 96 ? -7.609 -10.184 9.443 1.00 85.94 96 PHE A N 1
ATOM 796 C CA . PHE A 1 96 ? -7.061 -9.305 10.478 1.00 85.94 96 PHE A CA 1
ATOM 797 C C . PHE A 1 96 ? -6.643 -10.030 11.769 1.00 85.94 96 PHE A C 1
ATOM 799 O O . PHE A 1 96 ? -5.666 -9.635 12.386 1.00 85.94 96 PHE A O 1
ATOM 806 N N . HIS A 1 97 ? -7.277 -11.158 12.119 1.00 81.50 97 HIS A N 1
ATOM 807 C CA . HIS A 1 97 ? -6.895 -12.003 13.270 1.00 81.50 97 HIS A CA 1
ATOM 808 C C . HIS A 1 97 ? -5.450 -12.541 13.219 1.00 81.50 97 HIS A C 1
ATOM 810 O O . HIS A 1 97 ? -4.988 -13.189 14.155 1.00 81.50 97 HIS A O 1
ATOM 816 N N . ARG A 1 98 ? -4.748 -12.365 12.091 1.00 83.75 98 ARG A N 1
ATOM 817 C CA . ARG A 1 98 ? -3.345 -12.766 11.920 1.00 83.75 98 ARG A CA 1
ATOM 818 C C . ARG A 1 98 ? -2.365 -11.612 12.139 1.00 83.75 98 ARG A C 1
ATOM 820 O O . ARG A 1 98 ? -1.164 -11.851 12.063 1.00 83.75 98 ARG A O 1
ATOM 827 N N . PHE A 1 99 ? -2.846 -10.386 12.343 1.00 85.19 99 PHE A N 1
ATOM 828 C CA . PHE A 1 99 ? -1.992 -9.216 12.542 1.00 85.19 99 PHE A CA 1
ATOM 829 C C . PHE A 1 99 ? -1.536 -9.181 13.993 1.00 85.19 99 PHE A C 1
ATOM 831 O O . PHE A 1 99 ? -2.356 -9.214 14.905 1.00 85.19 99 PHE A O 1
ATOM 838 N N . SER A 1 100 ? -0.224 -9.118 14.216 1.00 80.44 100 SER A N 1
ATOM 839 C CA . SER A 1 100 ? 0.356 -9.217 15.561 1.00 80.44 100 SER A CA 1
ATOM 840 C C . SER A 1 100 ? -0.014 -8.051 16.476 1.00 80.44 100 SER A C 1
ATOM 842 O O . SER A 1 100 ? 0.110 -8.169 17.690 1.00 80.44 100 SER A O 1
ATOM 844 N N . TRP A 1 101 ? -0.418 -6.925 15.891 1.00 79.75 101 TRP A N 1
ATOM 845 C CA . TRP A 1 101 ? -0.778 -5.696 16.587 1.00 79.75 101 TRP A CA 1
ATOM 846 C C . TRP A 1 101 ? -2.285 -5.559 16.838 1.00 79.75 101 TRP A C 1
ATOM 848 O O . TRP A 1 101 ? -2.682 -4.686 17.599 1.00 79.75 101 TRP A O 1
ATOM 858 N N . LEU A 1 102 ? -3.123 -6.411 16.236 1.00 81.62 102 LEU A N 1
ATOM 859 C CA . LEU A 1 102 ? -4.563 -6.401 16.478 1.00 81.62 102 LEU A CA 1
ATOM 860 C C . LEU A 1 102 ? -4.914 -7.319 17.645 1.00 81.62 102 LEU A C 1
ATOM 862 O O . LEU A 1 102 ? -4.869 -8.543 17.537 1.00 81.62 102 LEU A O 1
ATOM 866 N N . GLU A 1 103 ? -5.308 -6.719 18.763 1.00 76.94 103 GLU A N 1
ATOM 867 C CA . GLU A 1 103 ? -5.921 -7.459 19.866 1.00 76.94 103 GLU A CA 1
ATOM 868 C C . GLU A 1 103 ? -7.246 -8.125 19.446 1.00 76.94 103 GLU A C 1
ATOM 870 O O . GLU A 1 103 ? -8.157 -7.462 18.942 1.00 76.94 103 GLU A O 1
ATOM 875 N N . ASN A 1 104 ? -7.368 -9.430 19.706 1.00 71.19 104 ASN A N 1
ATOM 876 C CA . ASN A 1 104 ? -8.623 -10.170 19.548 1.00 71.19 104 ASN A CA 1
ATOM 877 C C . ASN A 1 104 ? -9.674 -9.684 20.564 1.00 71.19 104 ASN A C 1
ATOM 879 O O . ASN A 1 104 ? -9.325 -9.280 21.671 1.00 71.19 104 ASN A O 1
ATOM 883 N N . GLN A 1 105 ? -10.959 -9.823 20.230 1.00 70.44 105 GLN A N 1
ATOM 884 C CA . GLN A 1 105 ? -12.120 -9.466 21.060 1.00 70.44 105 GLN A CA 1
ATOM 885 C C . GLN A 1 105 ? -12.332 -7.961 21.278 1.00 70.44 105 GLN A C 1
ATOM 887 O O . GLN A 1 105 ? -13.098 -7.566 22.160 1.00 70.44 105 GLN A O 1
ATOM 892 N N . LYS A 1 106 ? -11.691 -7.112 20.468 1.00 81.62 106 LYS A N 1
ATOM 893 C CA . LYS A 1 106 ? -11.980 -5.676 20.404 1.00 81.62 106 LYS A CA 1
ATOM 894 C C . LYS A 1 106 ? -12.867 -5.350 19.207 1.00 81.62 106 LYS A C 1
ATOM 896 O O . LYS A 1 106 ? -12.762 -5.964 18.144 1.00 81.62 106 LYS A O 1
ATOM 901 N N . GLN A 1 107 ? -13.708 -4.335 19.388 1.00 89.81 107 GLN A N 1
ATOM 902 C CA . GLN A 1 107 ? -14.360 -3.675 18.267 1.00 89.81 107 GLN A CA 1
ATOM 903 C C . GLN A 1 107 ? -13.325 -2.927 17.446 1.00 89.81 107 GLN A C 1
ATOM 905 O O . GLN A 1 107 ? -12.456 -2.252 17.996 1.00 89.81 107 GLN A O 1
ATOM 910 N N . VAL A 1 108 ? -13.446 -3.028 16.131 1.00 91.31 108 VAL A N 1
ATOM 911 C CA . VAL A 1 108 ? -12.614 -2.281 15.198 1.00 91.31 108 VAL A CA 1
ATOM 912 C C . VAL A 1 108 ? -13.463 -1.603 14.145 1.00 91.31 108 VAL A C 1
ATOM 914 O O . VAL A 1 108 ? -14.483 -2.138 13.704 1.00 91.31 108 VAL A O 1
ATOM 917 N N . LEU A 1 109 ? -13.006 -0.441 13.695 1.00 92.38 109 LEU A N 1
ATOM 918 C CA . LEU A 1 109 ? -13.512 0.174 12.483 1.00 92.38 109 LEU A CA 1
ATOM 919 C C . LEU A 1 109 ? -12.813 -0.459 11.286 1.00 92.38 109 LEU A C 1
ATOM 921 O O . LEU A 1 109 ? -11.600 -0.329 11.131 1.00 92.38 109 LEU A O 1
ATOM 925 N N . LEU A 1 110 ? -13.585 -1.119 10.432 1.00 93.19 110 LEU A N 1
ATOM 926 C CA . LEU A 1 110 ? -13.149 -1.610 9.137 1.00 93.19 110 LEU A CA 1
ATOM 927 C C . LEU A 1 110 ? -13.559 -0.618 8.050 1.00 93.19 110 LEU A C 1
ATOM 929 O O . LEU A 1 110 ? -14.744 -0.325 7.881 1.00 93.19 110 LEU A O 1
ATOM 933 N N . ILE A 1 111 ? -12.582 -0.183 7.265 1.00 93.62 111 ILE A N 1
ATOM 934 C CA . ILE A 1 111 ? -12.769 0.612 6.055 1.00 93.62 111 ILE A CA 1
ATOM 935 C C . ILE A 1 111 ? -12.380 -0.259 4.866 1.00 93.62 111 ILE A C 1
ATOM 937 O O . ILE A 1 111 ? -11.287 -0.825 4.822 1.00 93.62 111 ILE A O 1
ATOM 941 N N . LYS A 1 112 ? -13.274 -0.369 3.890 1.00 95.81 112 LYS A N 1
ATOM 942 C CA . LYS A 1 112 ? -13.062 -1.092 2.640 1.00 95.81 112 LYS A CA 1
ATOM 943 C C . LYS A 1 112 ? -13.069 -0.108 1.481 1.00 95.81 112 LYS A C 1
ATOM 945 O O . LYS A 1 112 ? -14.045 0.614 1.282 1.00 95.81 112 LYS A O 1
ATOM 950 N N . ALA A 1 113 ? -12.015 -0.153 0.680 1.00 95.88 113 ALA A N 1
ATOM 951 C CA . ALA A 1 113 ? -11.861 0.639 -0.529 1.00 95.88 113 ALA A CA 1
ATOM 952 C C . AL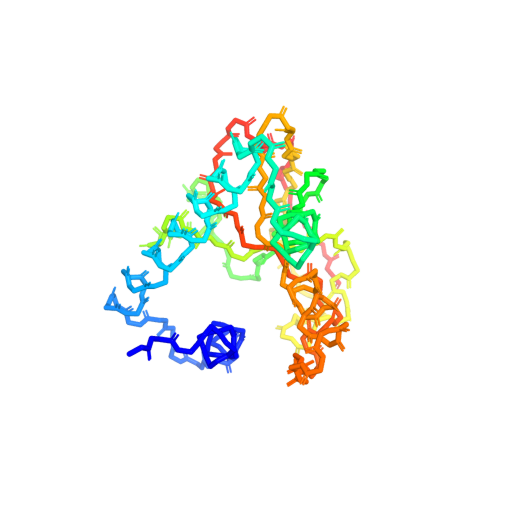A A 1 113 ? -11.667 -0.257 -1.757 1.00 95.88 113 ALA A C 1
ATOM 954 O O . ALA A 1 113 ? -11.365 -1.450 -1.640 1.00 95.88 113 ALA A O 1
ATOM 955 N N . HIS A 1 114 ? -11.832 0.312 -2.947 1.00 96.81 114 HIS A N 1
ATOM 956 C CA . HIS A 1 114 ? -11.467 -0.340 -4.197 1.00 96.81 114 HIS A CA 1
ATOM 957 C C . HIS A 1 114 ? -10.782 0.644 -5.132 1.00 96.81 114 HIS A C 1
ATOM 959 O O . HIS A 1 114 ? -11.351 1.656 -5.532 1.00 96.81 114 HIS A O 1
ATOM 965 N N . VAL A 1 115 ? -9.547 0.312 -5.479 1.00 95.56 115 VAL A N 1
ATOM 966 C CA . VAL A 1 115 ? -8.700 1.103 -6.362 1.00 95.56 115 VAL A CA 1
ATOM 967 C C . VAL A 1 115 ? -8.832 0.548 -7.772 1.00 95.56 115 VAL A C 1
ATOM 969 O O . VAL A 1 115 ? -8.684 -0.656 -7.979 1.00 95.56 115 VAL A O 1
ATOM 972 N N . THR A 1 116 ? -9.114 1.411 -8.744 1.00 93.44 116 THR A N 1
ATOM 973 C CA . THR A 1 116 ? -9.273 1.018 -10.151 1.00 93.44 116 THR A CA 1
ATOM 974 C C . THR A 1 116 ? -8.222 1.698 -11.009 1.00 93.44 116 THR A C 1
ATOM 976 O O . THR A 1 116 ? -7.936 2.877 -10.818 1.00 93.44 116 THR A O 1
ATOM 979 N N . PHE A 1 117 ? -7.664 0.958 -11.967 1.00 88.31 117 PHE A N 1
ATOM 980 C CA . PHE A 1 117 ? -6.734 1.509 -12.951 1.00 88.31 117 PHE A CA 1
ATOM 981 C C . PHE A 1 117 ? -7.380 2.709 -13.682 1.00 88.31 117 PHE A C 1
ATOM 983 O O . PHE A 1 117 ? -8.558 2.616 -14.045 1.00 88.31 117 PHE A O 1
ATOM 990 N N . PRO A 1 118 ? -6.659 3.821 -13.927 1.00 90.69 118 PRO A N 1
ATOM 991 C CA . PRO A 1 118 ? -5.202 3.996 -13.829 1.00 90.69 118 PRO A CA 1
ATOM 992 C C . PRO A 1 118 ? -4.659 4.319 -12.430 1.00 90.69 118 PRO A C 1
ATOM 994 O O . PRO A 1 118 ? -3.464 4.557 -12.282 1.00 90.69 118 PRO A O 1
ATOM 997 N N . GLU A 1 119 ? -5.501 4.337 -11.398 1.00 94.19 119 GLU A N 1
ATOM 998 C CA . GLU A 1 119 ? -5.035 4.496 -10.023 1.00 94.19 119 GLU A CA 1
ATOM 999 C C . GLU A 1 119 ? -4.541 3.160 -9.444 1.00 94.19 119 GLU A C 1
ATOM 1001 O O . GLU A 1 119 ? -5.036 2.073 -9.773 1.00 94.19 119 GLU A O 1
ATOM 1006 N N . PHE A 1 120 ? -3.551 3.248 -8.557 1.00 97.06 120 PHE A N 1
ATOM 1007 C CA . PHE A 1 120 ? -2.926 2.098 -7.910 1.00 97.06 120 PHE A CA 1
ATOM 1008 C C . PHE A 1 120 ? -2.374 2.472 -6.533 1.00 97.06 120 PHE A C 1
ATOM 1010 O O . PHE A 1 120 ? -2.000 3.618 -6.283 1.00 97.06 120 PHE A O 1
ATOM 1017 N N . GLY A 1 121 ? -2.304 1.486 -5.643 1.00 97.62 121 GLY A N 1
ATOM 1018 C CA . GLY A 1 121 ? -1.496 1.540 -4.428 1.00 97.62 121 GLY A CA 1
ATOM 1019 C C . GLY A 1 121 ? -0.123 0.912 -4.630 1.00 97.62 121 GLY A C 1
ATOM 1020 O O . GLY A 1 121 ? 0.075 0.112 -5.543 1.00 97.62 121 GLY A O 1
ATOM 1021 N N . ILE A 1 122 ? 0.816 1.272 -3.759 1.00 98.12 122 ILE A N 1
ATOM 1022 C CA . ILE A 1 122 ? 2.177 0.736 -3.746 1.00 98.12 122 ILE A CA 1
ATOM 1023 C C . ILE A 1 122 ? 2.194 -0.576 -2.955 1.00 98.12 122 ILE A C 1
ATOM 1025 O O . ILE A 1 122 ? 2.054 -0.565 -1.734 1.00 98.12 122 ILE A O 1
ATOM 1029 N N . ASP A 1 123 ? 2.356 -1.702 -3.645 1.00 97.69 123 ASP A N 1
ATOM 1030 C CA . ASP A 1 123 ? 2.384 -3.053 -3.080 1.00 97.69 123 ASP A CA 1
ATOM 1031 C C . ASP A 1 123 ? 3.766 -3.399 -2.515 1.00 97.69 123 ASP A C 1
ATOM 1033 O O . ASP A 1 123 ? 4.719 -3.650 -3.260 1.00 97.69 123 ASP A O 1
ATOM 1037 N N . LEU A 1 124 ? 3.886 -3.451 -1.185 1.00 96.69 124 LEU A N 1
ATOM 1038 C CA . LEU A 1 124 ? 5.177 -3.698 -0.538 1.00 96.69 124 LEU A CA 1
ATOM 1039 C C . LEU A 1 124 ? 5.662 -5.140 -0.741 1.00 96.69 124 LEU A C 1
ATOM 1041 O O . LEU A 1 124 ? 6.866 -5.375 -0.866 1.00 96.69 124 LEU A O 1
ATOM 1045 N N . ILE A 1 125 ? 4.740 -6.105 -0.838 1.00 96.31 125 ILE A N 1
ATOM 1046 C CA . ILE A 1 125 ? 5.082 -7.496 -1.174 1.00 96.31 125 ILE A CA 1
ATOM 1047 C C . ILE A 1 125 ? 5.566 -7.578 -2.614 1.00 96.31 125 ILE A C 1
ATOM 1049 O O . ILE A 1 125 ? 6.559 -8.250 -2.885 1.00 96.31 125 ILE A O 1
ATOM 1053 N N . GLY A 1 126 ? 4.908 -6.846 -3.508 1.00 97.25 126 GLY A N 1
ATOM 1054 C CA . GLY A 1 126 ? 5.311 -6.717 -4.899 1.00 97.25 126 GLY A CA 1
ATOM 1055 C C . GLY A 1 126 ? 6.725 -6.159 -5.064 1.00 97.25 126 GLY A C 1
ATOM 1056 O O . GLY A 1 126 ? 7.543 -6.752 -5.768 1.00 97.25 126 GLY A O 1
ATOM 1057 N N . ILE A 1 127 ? 7.060 -5.079 -4.348 1.00 97.00 127 ILE A N 1
ATOM 1058 C CA . ILE A 1 127 ? 8.427 -4.530 -4.339 1.00 97.00 127 ILE A CA 1
ATOM 1059 C C . ILE A 1 127 ? 9.428 -5.556 -3.792 1.00 97.00 127 ILE A C 1
ATOM 1061 O O . ILE A 1 127 ? 10.513 -5.712 -4.352 1.00 97.00 127 ILE A O 1
ATOM 1065 N N . LYS A 1 128 ? 9.074 -6.288 -2.729 1.00 96.12 128 LYS A N 1
ATOM 1066 C CA . LYS A 1 128 ? 9.917 -7.359 -2.175 1.00 96.12 128 LYS A CA 1
ATOM 1067 C C . LYS A 1 128 ? 10.164 -8.481 -3.184 1.00 96.12 128 LYS A C 1
ATOM 1069 O O . LYS A 1 128 ? 11.291 -8.947 -3.317 1.00 96.12 128 LYS A O 1
ATOM 1074 N N . ASP A 1 129 ? 9.120 -8.948 -3.863 1.00 96.69 129 ASP A N 1
ATOM 1075 C CA . ASP A 1 129 ? 9.221 -9.999 -4.880 1.00 96.69 129 ASP A CA 1
ATOM 1076 C C . ASP A 1 129 ? 10.081 -9.550 -6.064 1.00 96.69 129 ASP A C 1
ATOM 1078 O O . ASP A 1 129 ? 10.932 -10.314 -6.524 1.00 96.69 129 ASP A O 1
ATOM 1082 N N . TRP A 1 130 ? 9.927 -8.297 -6.499 1.00 97.25 130 TRP A N 1
ATOM 1083 C CA . TRP A 1 130 ? 10.799 -7.690 -7.499 1.00 97.25 130 TRP A CA 1
ATOM 1084 C C . TRP A 1 130 ? 12.258 -7.660 -7.029 1.00 97.25 130 TRP A C 1
ATOM 1086 O O . TRP A 1 130 ? 13.132 -8.168 -7.727 1.00 97.25 130 TRP A O 1
ATOM 1096 N N . ALA A 1 131 ? 12.528 -7.137 -5.832 1.00 95.19 131 ALA A N 1
ATOM 1097 C CA . ALA A 1 131 ? 13.888 -7.021 -5.310 1.00 95.19 131 ALA A CA 1
ATOM 1098 C C . ALA A 1 131 ? 14.576 -8.398 -5.239 1.00 95.19 131 ALA A C 1
ATOM 1100 O O . ALA A 1 131 ? 15.684 -8.576 -5.746 1.00 95.19 131 ALA A O 1
ATOM 1101 N N . ASN A 1 132 ? 13.867 -9.408 -4.728 1.00 95.25 132 ASN A N 1
ATOM 1102 C CA . ASN A 1 132 ? 14.368 -10.779 -4.638 1.00 95.25 132 ASN A CA 1
ATOM 1103 C C . ASN A 1 132 ? 14.585 -11.435 -6.008 1.00 95.25 132 ASN A C 1
ATOM 1105 O O . ASN A 1 132 ? 15.509 -12.231 -6.154 1.00 95.25 132 ASN A O 1
ATOM 1109 N N . LYS A 1 133 ? 13.762 -11.112 -7.016 1.00 96.19 133 LYS A N 1
ATOM 1110 C CA . LYS A 1 133 ? 13.938 -11.612 -8.388 1.00 96.19 133 LYS A CA 1
ATOM 1111 C C . LYS A 1 133 ? 15.254 -11.137 -9.019 1.00 96.19 133 LYS A C 1
ATOM 1113 O O . LYS A 1 133 ? 15.804 -11.853 -9.850 1.00 96.19 133 LYS A O 1
ATOM 1118 N N . TYR A 1 134 ? 15.739 -9.955 -8.641 1.00 94.94 134 TYR A N 1
ATOM 1119 C CA . TYR A 1 134 ? 16.942 -9.329 -9.200 1.00 94.94 134 TYR A CA 1
ATOM 1120 C C . TYR A 1 134 ? 18.126 -9.318 -8.219 1.00 94.94 134 TYR A C 1
ATOM 1122 O O . TYR A 1 134 ? 18.959 -8.420 -8.272 1.00 94.94 134 TYR A O 1
ATOM 1130 N N . ASP A 1 135 ? 18.203 -10.311 -7.326 1.00 90.81 135 ASP A N 1
ATOM 1131 C CA . ASP A 1 135 ? 19.312 -10.511 -6.379 1.00 90.81 135 ASP A CA 1
ATOM 1132 C C . ASP A 1 135 ? 19.550 -9.347 -5.389 1.00 90.81 135 ASP A C 1
ATOM 1134 O O . ASP A 1 135 ? 20.646 -9.182 -4.848 1.00 90.81 135 ASP A O 1
ATOM 1138 N N . TYR A 1 136 ? 18.503 -8.572 -5.082 1.00 89.06 136 TYR A N 1
ATOM 1139 C CA . TYR A 1 136 ? 18.473 -7.583 -4.000 1.00 89.06 136 TYR A CA 1
ATOM 1140 C C . TYR A 1 136 ? 17.622 -8.117 -2.836 1.00 89.06 136 TYR A C 1
ATOM 1142 O O . TYR A 1 136 ? 16.441 -7.783 -2.739 1.00 89.06 136 TYR A O 1
ATOM 1150 N N . PRO A 1 137 ? 18.176 -8.973 -1.955 1.00 88.62 137 PRO A N 1
ATOM 1151 C CA . PRO A 1 137 ? 17.388 -9.657 -0.937 1.00 88.62 137 PRO A CA 1
ATOM 1152 C C . PRO A 1 137 ? 16.707 -8.668 0.017 1.00 88.62 137 PRO A C 1
ATOM 1154 O O . PRO A 1 137 ? 17.369 -7.921 0.739 1.00 88.62 137 PRO A O 1
ATOM 1157 N N . LEU A 1 138 ? 15.377 -8.714 0.050 1.00 91.56 138 LEU A N 1
ATOM 1158 C CA . LEU A 1 138 ? 14.515 -7.961 0.952 1.00 91.56 138 LEU A CA 1
ATOM 1159 C C . LEU A 1 138 ? 13.587 -8.931 1.692 1.00 91.56 138 LEU A C 1
ATOM 1161 O O . LEU A 1 138 ? 12.937 -9.790 1.092 1.00 91.56 138 LEU A O 1
ATOM 1165 N N . SER A 1 139 ? 13.518 -8.775 3.011 1.00 91.12 139 SER A N 1
ATOM 1166 C CA . SER A 1 139 ? 12.595 -9.498 3.885 1.00 91.12 139 SER A CA 1
ATOM 1167 C C . SER A 1 139 ? 11.810 -8.486 4.698 1.00 91.12 139 SER A C 1
ATOM 1169 O O . SER A 1 139 ? 12.410 -7.606 5.315 1.00 91.12 139 SER A O 1
ATOM 1171 N N . LEU A 1 140 ? 10.483 -8.615 4.704 1.00 89.50 140 LEU A N 1
ATOM 1172 C CA . LEU A 1 140 ? 9.617 -7.779 5.543 1.00 89.50 140 LEU A CA 1
ATOM 1173 C C . LEU A 1 140 ? 9.251 -8.498 6.855 1.00 89.50 140 LEU A C 1
ATOM 1175 O O . LEU A 1 140 ? 8.450 -8.001 7.643 1.00 89.50 140 LEU A O 1
ATOM 1179 N N . GLY A 1 141 ? 9.846 -9.670 7.112 1.00 88.12 141 GLY A N 1
ATOM 1180 C CA . GLY A 1 141 ? 9.673 -10.425 8.349 1.00 88.12 141 GLY A CA 1
ATOM 1181 C C . GLY A 1 141 ? 8.219 -10.823 8.613 1.00 88.12 141 GLY A C 1
ATOM 1182 O O . GLY A 1 141 ? 7.502 -11.266 7.718 1.00 88.12 141 GLY A O 1
ATOM 1183 N N . SER A 1 142 ? 7.767 -10.670 9.860 1.00 85.50 142 SER A N 1
ATOM 1184 C CA . SER A 1 142 ? 6.390 -10.996 10.262 1.00 85.50 142 SER A CA 1
ATOM 1185 C C . SER A 1 142 ? 5.328 -10.146 9.562 1.00 85.50 142 SER A C 1
ATOM 1187 O O . SER A 1 142 ? 4.182 -10.580 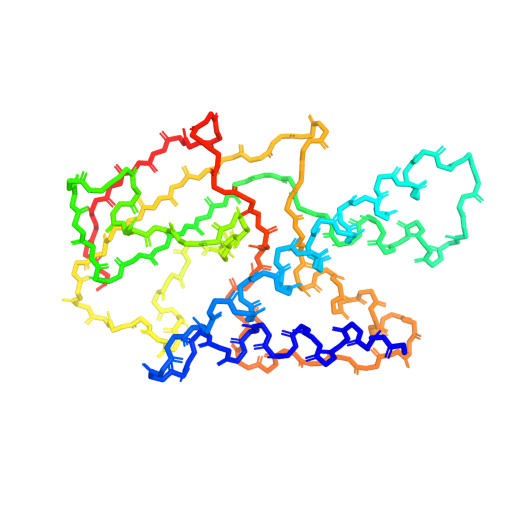9.482 1.00 85.50 142 SER A O 1
ATOM 1189 N N . HIS A 1 143 ? 5.695 -8.983 9.023 1.00 85.50 143 HIS A N 1
ATOM 1190 C CA . HIS A 1 143 ? 4.770 -8.052 8.372 1.00 85.50 143 HIS A CA 1
ATOM 1191 C C . HIS A 1 143 ? 4.353 -8.509 6.972 1.00 85.50 143 HIS A C 1
ATOM 1193 O O . HIS A 1 143 ? 3.390 -7.996 6.409 1.00 85.50 143 HIS A O 1
ATOM 1199 N N . GLU A 1 144 ? 5.013 -9.526 6.405 1.00 91.62 144 GLU A N 1
ATOM 1200 C CA . GLU A 1 144 ? 4.622 -10.080 5.104 1.00 91.62 144 GLU A CA 1
ATOM 1201 C C . GLU A 1 144 ? 3.181 -10.604 5.102 1.00 91.62 144 GLU A C 1
ATOM 1203 O O . GLU A 1 144 ? 2.477 -10.532 4.091 1.00 91.62 144 GLU A O 1
ATOM 1208 N N . ILE A 1 145 ? 2.712 -11.090 6.257 1.00 90.44 145 ILE A N 1
ATOM 1209 C CA . ILE A 1 145 ? 1.338 -11.558 6.417 1.00 90.44 145 ILE A CA 1
ATOM 1210 C C . ILE A 1 145 ? 0.327 -10.425 6.245 1.00 90.44 145 ILE A C 1
ATOM 1212 O O . ILE A 1 145 ? -0.799 -10.683 5.829 1.00 90.44 145 ILE A O 1
ATOM 1216 N N . GLU A 1 146 ? 0.712 -9.181 6.529 1.00 91.12 146 GLU A N 1
ATOM 1217 C CA . GLU A 1 146 ? -0.160 -8.014 6.436 1.00 91.12 146 GLU A CA 1
ATOM 1218 C C . GLU A 1 146 ? -0.443 -7.639 4.985 1.00 91.12 146 GLU A C 1
ATOM 1220 O O . GLU A 1 146 ? -1.464 -7.017 4.724 1.00 91.12 146 GLU A O 1
ATOM 1225 N N . GLN A 1 147 ? 0.373 -8.094 4.024 1.00 94.44 147 GLN A N 1
ATOM 1226 C CA . GLN A 1 147 ? 0.214 -7.789 2.597 1.00 94.44 147 GLN A CA 1
ATOM 1227 C C . GLN A 1 147 ? -0.051 -6.298 2.358 1.00 94.44 147 GLN A C 1
ATOM 1229 O O . GLN A 1 147 ? -1.044 -5.920 1.724 1.00 94.44 147 GLN A O 1
ATOM 1234 N N . GLU A 1 148 ? 0.810 -5.476 2.955 1.00 95.06 148 GLU A N 1
ATOM 1235 C CA . GLU A 1 148 ? 0.619 -4.039 3.036 1.00 95.06 148 GLU A CA 1
ATOM 1236 C C . GLU A 1 148 ? 0.681 -3.371 1.658 1.00 95.06 148 GLU A C 1
ATOM 1238 O O . GLU A 1 148 ? 1.534 -3.679 0.820 1.00 95.06 148 GLU A O 1
ATOM 1243 N N . VAL A 1 149 ? -0.243 -2.435 1.455 1.00 97.19 149 VAL A N 1
ATOM 1244 C CA . VAL A 1 149 ? -0.308 -1.543 0.303 1.00 97.19 149 VAL A CA 1
ATOM 1245 C C . VAL A 1 149 ? -0.367 -0.114 0.814 1.00 97.19 149 VAL A C 1
ATOM 1247 O O . VAL A 1 149 ? -1.209 0.211 1.649 1.00 97.19 149 VAL A O 1
ATOM 1250 N N . VAL A 1 150 ? 0.490 0.758 0.297 1.00 96.69 150 VAL A N 1
ATOM 1251 C CA . VAL A 1 150 ? 0.456 2.183 0.634 1.00 96.69 150 VAL A CA 1
ATOM 1252 C C . VAL A 1 150 ? -0.370 2.927 -0.405 1.00 96.69 150 VAL A C 1
ATOM 1254 O O . VAL A 1 150 ? -0.076 2.877 -1.599 1.00 96.69 150 VAL A O 1
ATOM 1257 N N . TYR A 1 151 ? -1.421 3.609 0.039 1.00 95.81 151 TYR A N 1
ATOM 1258 C CA . TYR A 1 151 ? -2.350 4.312 -0.845 1.00 95.81 151 TYR A CA 1
ATOM 1259 C C . TYR A 1 151 ? -2.954 5.520 -0.120 1.00 95.81 151 TYR A C 1
ATOM 1261 O O . TYR A 1 151 ? -3.218 5.426 1.086 1.00 95.81 151 TYR A O 1
ATOM 1269 N N . PRO A 1 152 ? -3.158 6.667 -0.795 1.00 92.56 152 PRO A N 1
ATOM 1270 C CA . PRO A 1 152 ? -3.790 7.812 -0.168 1.00 92.56 152 PRO A CA 1
ATOM 1271 C C . PRO A 1 152 ? -5.231 7.518 0.233 1.00 92.56 152 PRO A C 1
ATOM 1273 O O . PRO A 1 152 ? -5.931 6.704 -0.369 1.00 92.56 152 PRO A O 1
ATOM 1276 N N . LEU A 1 153 ? -5.688 8.211 1.266 1.00 87.31 153 LEU A N 1
ATOM 1277 C CA . LEU A 1 153 ? -7.053 8.079 1.745 1.00 87.31 153 LEU A CA 1
ATOM 1278 C C . LEU A 1 153 ? -7.984 8.974 0.919 1.00 87.31 153 LEU A C 1
ATOM 1280 O O . LEU A 1 153 ? -8.095 10.175 1.159 1.00 87.31 153 LEU A O 1
ATOM 1284 N N . LEU A 1 154 ? -8.628 8.385 -0.089 1.00 88.31 154 LEU A N 1
ATOM 1285 C CA . LEU A 1 154 ? -9.505 9.089 -1.026 1.00 88.31 154 LEU A CA 1
ATOM 1286 C C . LEU A 1 154 ? -10.959 8.650 -0.824 1.00 88.31 154 LEU A C 1
ATOM 1288 O O . LEU A 1 154 ? -11.283 7.483 -1.052 1.00 88.31 154 LEU A O 1
ATOM 1292 N N . PHE A 1 155 ? -11.842 9.579 -0.441 1.00 82.25 155 PHE A N 1
ATOM 1293 C CA . PHE A 1 155 ? -13.263 9.290 -0.177 1.00 82.25 155 PHE A CA 1
ATOM 1294 C C . PHE A 1 155 ? -13.951 8.547 -1.327 1.00 82.25 155 PHE A C 1
ATOM 1296 O O . PHE A 1 155 ? -14.672 7.584 -1.080 1.00 82.25 155 PHE A O 1
ATOM 1303 N N . ASP A 1 156 ? -13.663 8.929 -2.571 1.00 88.12 156 ASP A N 1
ATOM 1304 C CA . ASP A 1 156 ? -14.293 8.352 -3.766 1.00 88.12 156 ASP A CA 1
ATOM 1305 C C . ASP A 1 156 ? -13.934 6.873 -3.997 1.00 88.12 156 ASP A C 1
ATOM 1307 O O . ASP A 1 156 ? -14.599 6.182 -4.765 1.00 88.12 156 ASP A O 1
ATOM 1311 N N . THR A 1 157 ? -12.893 6.367 -3.325 1.00 90.38 157 THR A N 1
ATOM 1312 C CA . THR A 1 157 ? -12.491 4.952 -3.396 1.00 90.38 157 THR A CA 1
ATOM 1313 C C . THR A 1 157 ? -13.128 4.087 -2.312 1.00 90.38 157 THR A C 1
ATOM 1315 O O . THR A 1 157 ? -13.064 2.858 -2.401 1.00 90.38 157 THR A O 1
ATOM 1318 N N . ILE A 1 158 ? -13.741 4.693 -1.290 1.00 92.56 158 ILE A N 1
ATOM 1319 C CA . ILE A 1 158 ? -14.342 3.976 -0.163 1.00 92.56 158 ILE A CA 1
ATOM 1320 C C . ILE A 1 158 ? -15.685 3.379 -0.582 1.00 92.56 158 ILE A C 1
ATOM 1322 O O . ILE A 1 158 ? -16.568 4.075 -1.074 1.00 92.56 158 ILE A O 1
ATOM 1326 N N . ILE A 1 159 ? -15.858 2.079 -0.342 1.00 94.81 159 ILE A N 1
ATOM 1327 C CA . ILE A 1 159 ? -17.109 1.360 -0.625 1.00 94.81 159 ILE A CA 1
ATOM 1328 C C . ILE A 1 159 ? -17.913 1.125 0.651 1.00 94.81 159 ILE A C 1
ATOM 1330 O O . ILE A 1 159 ? -19.141 1.147 0.627 1.00 94.81 159 ILE A O 1
ATOM 1334 N N . GLU A 1 160 ? -17.239 0.822 1.759 1.00 93.81 160 GLU A N 1
ATOM 1335 C CA . GLU A 1 160 ? -17.903 0.427 3.000 1.00 93.81 160 GLU A CA 1
ATOM 1336 C C . GLU A 1 160 ? -17.062 0.843 4.205 1.00 93.81 160 GLU A C 1
ATOM 1338 O O . GLU A 1 160 ? -15.853 0.615 4.232 1.00 93.81 160 GLU A O 1
ATOM 1343 N N . THR A 1 161 ? -17.733 1.373 5.224 1.00 93.25 161 THR A N 1
ATOM 1344 C CA . THR A 1 161 ? -17.170 1.599 6.555 1.00 93.25 161 THR A CA 1
ATOM 1345 C C . THR A 1 161 ? -18.104 0.960 7.575 1.00 93.25 161 THR A C 1
ATOM 1347 O O . THR A 1 161 ? -19.306 1.234 7.561 1.00 93.25 161 THR A O 1
ATOM 1350 N N . LYS A 1 162 ? -17.586 0.088 8.445 1.00 93.19 162 LYS A N 1
ATOM 1351 C CA . LYS A 1 162 ? -18.387 -0.584 9.479 1.00 93.19 162 LYS A CA 1
ATOM 1352 C C . LYS A 1 162 ? -17.573 -0.936 10.713 1.00 93.19 162 LYS A C 1
ATOM 1354 O O . LYS A 1 162 ? -16.378 -1.191 10.618 1.00 93.19 162 LYS A O 1
ATOM 1359 N N . VAL A 1 163 ? -18.249 -1.014 11.853 1.00 93.00 163 VAL A N 1
ATOM 1360 C CA . VAL A 1 163 ? -17.674 -1.552 13.088 1.00 93.00 163 VAL A CA 1
ATOM 1361 C C . VAL A 1 163 ? -17.906 -3.062 13.123 1.00 93.00 163 VAL A C 1
ATOM 1363 O O . VAL A 1 163 ? -19.020 -3.516 12.855 1.00 93.00 163 VAL A O 1
ATOM 1366 N N . ILE A 1 164 ? -16.862 -3.834 13.419 1.00 90.44 164 ILE A N 1
ATOM 1367 C CA . ILE A 1 164 ? -16.926 -5.294 13.578 1.00 90.44 164 ILE A CA 1
ATOM 1368 C C . ILE A 1 164 ? -16.239 -5.718 14.875 1.00 90.44 164 ILE A C 1
ATOM 1370 O O . ILE A 1 164 ? -15.321 -5.042 15.334 1.00 90.44 164 ILE A O 1
ATOM 1374 N N . ASP A 1 165 ? -16.654 -6.854 15.428 1.00 87.88 165 ASP A N 1
ATOM 1375 C CA . ASP A 1 165 ? -15.922 -7.538 16.494 1.00 87.88 165 ASP A CA 1
ATOM 1376 C C . ASP A 1 165 ? -14.885 -8.478 15.857 1.00 87.88 165 ASP A C 1
ATOM 1378 O O . ASP A 1 165 ? -15.233 -9.251 14.954 1.00 87.88 165 ASP A O 1
ATOM 1382 N N . LEU A 1 166 ? -13.621 -8.384 16.291 1.00 80.69 166 LEU A N 1
ATOM 1383 C CA . LEU A 1 166 ? -12.523 -9.240 15.817 1.00 80.69 166 LEU A CA 1
ATOM 1384 C C . LEU A 1 166 ? -12.298 -10.487 16.673 1.00 80.69 166 LEU A C 1
ATOM 1386 O O . LEU A 1 166 ? -12.305 -10.371 17.919 1.00 80.69 166 LEU A O 1
#

Sequence (166 aa):
MINLADELIRWIQHSHLEAGRSPDELSRFDKLWLNLTQEIRRIESCEAPMDYEADFARMAQHSGTLYRVHQDFDLQEPFGVRETASYVSWTKQPRFHRFSWLENQKQVLLIKAHVTFPEFGIDLIGIKDWANKYDYPLSLGSHEIEQEVVYPLLFDTIIETKVIDL

Organism: NCBI:txid2480627

pLDDT: mean 89.36, std 9.2, range [45.53, 98.12]

Foldseek 3Di:
DDDVLVLLLVVLCQVPDPDHDDLVNLVVVLVVQVVLLVLLVVQVPDPDHDPLSVLLSVLQWDFFKKKDKALQADPVDPQRDDDDHQKDKIAPDPPCVLDPPDDAQGKMKMWMFGGDPVDTWGFPVSNQVSCVVVVNHHDNPSCVVRRITIDGDDPVGTDDIDIDHD

Secondary structure (DSSP, 8-state):
---HHHHHHHHHHHTT-SSPPPHHHHHHHHHHHHHHHHHHHHHHT-SS--HHHHHHHHHHEE-EEEEEEESS--TTSTTSS----SEEEEES---GGG-TTS-TT-EEEEEEEEE-TT--EEEHHHHHHHHHHTT-----GGGGGG-EEEEE--GGGEEEEEEEE-